Protein AF-A0A352Z0Q6-F1 (afdb_monomer_lite)

Radius of gyration: 34.5 Å; chains: 1; bounding box: 77×44×84 Å

Foldseek 3Di:
DFDKDKDWDFPVDWAADPVGDIDTWIFIFIAGPVRDRDQPQQLQKGFGGWTQNPPDDLPGWIWIWMAANVRDIDIDTHSDVVRNVVVRVVCSVDRGPVRVVVVVVVVVVVVVVVVVVVVVVVVVVVVVVVCPDPVNVVVVVVVVVVVVVVVVVVVVVVVVVVVVPD

pLDDT: mean 71.8, std 16.95, range [40.47, 96.19]

Sequence (166 aa):
MILYWIKQTDVSERNTTSYGNTYNIYQFEIFDVKKKNAAIVFNNWKIRRIYDPLGKNAFNPTKAEYVDPTGALRTIEVLNIEDALKTLDEISEYENWHYYDLKVLNDKLTKENERLNEDNEELRTKVEAFMNTRLYKRMSAKVENFNKSKLKTKETHKLTKVSLLI

Structure (mmCIF, N/CA/C/O backbone):
data_AF-A0A352Z0Q6-F1
#
_entry.id   AF-A0A352Z0Q6-F1
#
loop_
_atom_site.group_PDB
_atom_site.id
_atom_site.type_symbol
_atom_site.label_atom_id
_atom_site.label_alt_id
_atom_site.label_comp_id
_atom_site.label_asym_id
_atom_site.label_entity_id
_atom_site.label_seq_id
_atom_site.pdbx_PDB_ins_code
_atom_site.Cartn_x
_atom_site.Cartn_y
_atom_site.Cartn_z
_atom_site.occupancy
_atom_site.B_iso_or_equiv
_atom_site.auth_seq_id
_atom_site.auth_comp_id
_atom_site.auth_asym_id
_atom_site.auth_atom_id
_atom_site.pdbx_PDB_model_num
ATOM 1 N N . MET A 1 1 ? 16.025 -18.755 -5.748 1.00 40.47 1 MET A N 1
ATOM 2 C CA . MET A 1 1 ? 16.379 -17.404 -6.233 1.00 40.47 1 MET A CA 1
ATOM 3 C C . MET A 1 1 ? 16.208 -17.395 -7.743 1.00 40.47 1 MET A C 1
ATOM 5 O O . MET A 1 1 ? 16.872 -18.184 -8.404 1.00 40.47 1 MET A O 1
ATOM 9 N N . ILE A 1 2 ? 15.272 -16.611 -8.278 1.00 45.88 2 ILE A N 1
ATOM 10 C CA . ILE A 1 2 ? 15.061 -16.506 -9.730 1.00 45.88 2 ILE A CA 1
ATOM 11 C C . ILE A 1 2 ? 15.885 -15.312 -10.222 1.00 45.88 2 ILE A C 1
ATOM 13 O O . ILE A 1 2 ? 15.717 -14.211 -9.707 1.00 45.88 2 ILE A O 1
ATOM 17 N N . LEU A 1 3 ? 16.807 -15.539 -11.163 1.00 46.66 3 LEU A N 1
ATOM 18 C CA . LEU A 1 3 ? 17.569 -14.467 -11.809 1.00 46.66 3 LEU A CA 1
ATOM 19 C C . LEU A 1 3 ? 16.780 -13.907 -12.995 1.00 46.66 3 LEU A C 1
ATOM 21 O O . LEU A 1 3 ? 16.359 -14.664 -13.872 1.00 46.66 3 LEU A O 1
ATOM 25 N N . TYR A 1 4 ? 16.667 -12.584 -13.046 1.00 50.38 4 TYR A N 1
ATOM 26 C CA . TYR A 1 4 ? 16.111 -11.837 -14.169 1.00 50.38 4 TYR A CA 1
ATOM 27 C C . TYR A 1 4 ? 17.175 -10.912 -14.759 1.00 50.38 4 TYR A C 1
ATOM 29 O O . TYR A 1 4 ? 18.022 -10.389 -14.034 1.00 50.38 4 TYR A O 1
ATOM 37 N N . TRP A 1 5 ? 17.118 -10.694 -16.071 1.00 46.94 5 TRP A N 1
ATOM 38 C CA . TRP A 1 5 ? 17.933 -9.686 -16.746 1.00 46.94 5 TRP A CA 1
ATOM 39 C C . TRP A 1 5 ? 17.069 -8.467 -17.035 1.00 46.94 5 TRP A C 1
ATOM 41 O O . TRP A 1 5 ? 16.024 -8.600 -17.662 1.00 46.94 5 TRP A O 1
ATOM 51 N N . ILE A 1 6 ? 17.500 -7.286 -16.603 1.00 56.50 6 ILE A N 1
ATOM 52 C CA . ILE A 1 6 ? 16.797 -6.027 -16.866 1.00 56.50 6 ILE A CA 1
ATOM 53 C C . ILE A 1 6 ? 17.552 -5.291 -17.970 1.00 56.50 6 ILE A C 1
ATOM 55 O O . ILE A 1 6 ? 18.758 -5.072 -17.864 1.00 56.50 6 ILE A O 1
ATOM 59 N N . LYS A 1 7 ? 16.850 -4.904 -19.033 1.00 55.94 7 LYS A N 1
ATOM 60 C CA . LYS A 1 7 ? 17.374 -4.060 -20.104 1.00 55.94 7 LYS A CA 1
ATOM 61 C C . LYS A 1 7 ? 16.619 -2.742 -20.102 1.00 55.94 7 LYS A C 1
ATOM 63 O O . LYS A 1 7 ? 15.398 -2.722 -20.209 1.00 55.94 7 LYS A O 1
ATOM 68 N N . GLN A 1 8 ? 17.352 -1.643 -20.036 1.00 57.47 8 GLN A N 1
ATOM 69 C CA . GLN A 1 8 ? 16.804 -0.332 -20.344 1.00 57.47 8 GLN A CA 1
ATOM 70 C C . GLN A 1 8 ? 16.677 -0.201 -21.867 1.00 57.47 8 GLN A C 1
ATOM 72 O O . GLN A 1 8 ? 17.667 -0.304 -22.593 1.00 57.47 8 GLN A O 1
ATOM 77 N N . THR A 1 9 ? 15.458 0.002 -22.344 1.00 55.69 9 THR A N 1
ATOM 78 C CA . THR A 1 9 ? 15.120 0.200 -23.751 1.00 55.69 9 THR A CA 1
ATOM 79 C C . THR A 1 9 ? 14.572 1.617 -23.912 1.00 55.69 9 THR A C 1
ATOM 81 O O . THR A 1 9 ? 13.674 2.043 -23.186 1.00 55.69 9 THR A O 1
ATOM 84 N N . ASP A 1 10 ? 15.164 2.378 -24.830 1.00 56.44 10 ASP A N 1
ATOM 85 C CA . ASP A 1 10 ? 14.678 3.707 -25.205 1.00 56.44 10 ASP A CA 1
ATOM 86 C C . ASP A 1 10 ? 13.333 3.550 -25.923 1.00 56.44 10 ASP A C 1
ATOM 88 O O . ASP A 1 10 ? 13.233 2.792 -26.892 1.00 56.44 10 ASP A O 1
ATOM 92 N N . VAL A 1 11 ? 12.293 4.232 -25.439 1.00 60.25 11 VAL A N 1
ATOM 93 C CA . VAL A 1 11 ? 10.954 4.147 -26.046 1.00 60.25 11 VAL A CA 1
ATOM 94 C C . VAL A 1 11 ? 10.801 5.126 -27.215 1.00 60.25 11 VAL A C 1
ATOM 96 O O . VAL A 1 11 ? 9.734 5.209 -27.811 1.00 60.25 11 VAL A O 1
ATOM 99 N N . SER A 1 12 ? 11.856 5.878 -27.561 1.00 56.28 12 SER A N 1
ATOM 100 C CA . SER A 1 12 ? 11.836 6.963 -28.555 1.00 56.28 12 SER A CA 1
ATOM 101 C C . SER A 1 12 ? 10.803 8.059 -28.256 1.00 56.28 12 SER A C 1
ATOM 103 O O . SER A 1 12 ? 10.545 8.925 -29.091 1.00 56.28 12 SER A O 1
ATOM 105 N N . GLU A 1 13 ? 10.225 8.049 -27.055 1.00 53.31 13 GLU A N 1
ATOM 106 C CA . GLU A 1 13 ? 9.333 9.079 -26.551 1.00 53.31 13 GLU A CA 1
ATOM 107 C C . GLU A 1 13 ? 10.150 10.100 -25.766 1.00 53.31 13 GLU A C 1
ATOM 109 O O . GLU A 1 13 ? 11.055 9.760 -24.998 1.00 53.31 13 GLU A O 1
ATOM 114 N N . ARG A 1 14 ? 9.826 11.378 -25.961 1.00 55.91 14 ARG A N 1
ATOM 115 C CA . ARG A 1 14 ? 10.492 12.479 -25.277 1.00 55.91 14 ARG A CA 1
ATOM 116 C C . ARG A 1 14 ? 9.479 13.318 -24.525 1.00 55.91 14 ARG A C 1
ATOM 118 O O . ARG A 1 14 ? 8.448 13.681 -25.082 1.00 55.91 14 ARG A O 1
ATOM 125 N N . ASN A 1 15 ? 9.795 13.658 -23.281 1.00 48.25 15 ASN A N 1
ATOM 126 C CA . ASN A 1 15 ? 9.009 14.608 -22.507 1.00 48.25 15 ASN A CA 1
ATOM 127 C C . ASN A 1 15 ? 9.690 15.979 -22.523 1.00 48.25 15 ASN A C 1
ATOM 129 O O . ASN A 1 15 ? 10.825 16.099 -22.057 1.00 48.25 15 ASN A O 1
ATOM 133 N N . THR A 1 16 ? 9.006 17.009 -23.028 1.00 49.97 16 THR A N 1
ATOM 134 C CA . THR A 1 16 ? 9.494 18.394 -22.984 1.00 49.97 16 THR A CA 1
ATOM 135 C C . THR A 1 16 ? 8.747 19.175 -21.913 1.00 49.97 16 THR A C 1
ATOM 137 O O . THR A 1 16 ? 7.544 19.404 -21.997 1.00 49.97 16 THR A O 1
ATOM 140 N N . THR A 1 17 ? 9.478 19.598 -20.887 1.00 45.88 17 THR A N 1
ATOM 141 C CA . THR A 1 17 ? 8.936 20.420 -19.796 1.00 45.88 17 THR A CA 1
ATOM 142 C C . THR A 1 17 ? 8.507 21.806 -20.282 1.00 45.88 17 THR A C 1
ATOM 144 O O . THR A 1 17 ? 9.027 22.320 -21.271 1.00 45.88 17 THR A O 1
ATOM 147 N N . SER A 1 18 ? 7.642 22.475 -19.517 1.00 49.06 18 SER A N 1
ATOM 148 C CA . SER A 1 18 ? 7.252 23.881 -19.722 1.00 49.06 18 SER A CA 1
ATOM 149 C C . SER A 1 18 ? 8.433 24.867 -19.713 1.00 49.06 18 SER A C 1
ATOM 151 O O . SER A 1 18 ? 8.304 25.983 -20.204 1.00 49.06 18 SER A O 1
ATOM 153 N N . TYR A 1 19 ? 9.596 24.441 -19.211 1.00 54.69 19 TYR A N 1
ATOM 154 C CA . TYR A 1 19 ? 10.859 25.186 -19.227 1.00 54.69 19 TYR A CA 1
ATOM 155 C C . TYR A 1 19 ? 11.772 24.831 -20.419 1.00 54.69 19 TYR A C 1
ATOM 157 O O . TYR A 1 19 ? 12.956 25.158 -20.398 1.00 54.69 19 TYR A O 1
ATOM 165 N N . GLY A 1 20 ? 11.269 24.107 -21.427 1.00 49.16 20 GLY A N 1
ATOM 166 C CA . GLY A 1 20 ? 11.979 23.810 -22.680 1.00 49.16 20 GLY A CA 1
ATOM 167 C C . GLY A 1 20 ? 12.991 22.657 -22.630 1.00 49.16 20 GLY A C 1
ATOM 168 O O . GLY A 1 20 ? 13.618 22.350 -23.640 1.00 49.16 20 GLY A O 1
ATOM 169 N N . ASN A 1 21 ? 13.154 21.981 -21.489 1.00 42.81 21 ASN A N 1
ATOM 170 C CA . ASN A 1 21 ? 14.060 20.830 -21.385 1.00 42.81 21 ASN A CA 1
ATOM 171 C C . ASN A 1 21 ? 13.382 19.555 -21.879 1.00 42.81 21 ASN A C 1
ATOM 173 O O . ASN A 1 21 ? 12.252 19.293 -21.466 1.00 42.81 21 ASN A O 1
ATOM 177 N N . THR A 1 22 ? 14.090 18.767 -22.690 1.00 40.91 22 THR A N 1
ATOM 178 C CA . THR A 1 22 ? 13.595 17.529 -23.306 1.00 40.91 22 THR A CA 1
ATOM 179 C C . THR A 1 22 ? 14.325 16.314 -22.735 1.00 40.91 22 THR A C 1
ATOM 181 O O . THR A 1 22 ? 15.554 16.288 -22.737 1.00 40.91 22 THR A O 1
ATOM 184 N N . TYR A 1 23 ? 13.577 15.312 -22.272 1.00 45.09 23 TYR A N 1
ATOM 185 C CA . TYR A 1 23 ? 14.093 14.092 -21.643 1.00 45.09 23 TYR A CA 1
ATOM 186 C C . TYR A 1 23 ? 13.664 12.858 -22.421 1.00 45.09 23 TYR A C 1
ATOM 188 O O . TYR A 1 23 ? 12.521 12.796 -22.865 1.00 45.09 23 TYR A O 1
ATOM 196 N N . ASN A 1 24 ? 14.554 11.874 -22.549 1.00 46.53 24 ASN A N 1
ATOM 197 C CA . ASN A 1 24 ? 14.195 10.573 -23.107 1.00 46.53 24 ASN A CA 1
ATOM 198 C C . ASN A 1 24 ? 13.436 9.764 -22.055 1.00 46.53 24 ASN A C 1
ATOM 200 O O . ASN A 1 24 ? 13.871 9.662 -20.906 1.00 46.53 24 ASN A O 1
ATOM 204 N N . ILE A 1 25 ? 12.310 9.190 -22.461 1.00 50.28 25 ILE A N 1
ATOM 205 C CA . ILE A 1 25 ? 11.576 8.220 -21.660 1.00 50.28 25 ILE A CA 1
ATOM 206 C C . ILE A 1 25 ? 12.230 6.861 -21.894 1.00 50.28 25 ILE A C 1
ATOM 208 O O . ILE A 1 25 ? 12.492 6.469 -23.031 1.00 50.28 25 ILE A O 1
ATOM 212 N N . TYR A 1 26 ? 12.485 6.137 -20.811 1.00 49.41 26 TYR A N 1
ATOM 213 C CA . TYR A 1 26 ? 13.022 4.785 -20.863 1.00 49.41 26 TYR A CA 1
ATOM 214 C C . TYR A 1 26 ? 11.980 3.793 -20.361 1.00 49.41 26 TYR A C 1
ATOM 216 O O . TYR A 1 26 ? 11.205 4.086 -19.452 1.00 49.41 26 TYR A O 1
ATOM 224 N N . GLN A 1 27 ? 11.981 2.608 -20.956 1.00 55.81 27 GLN A N 1
ATOM 225 C CA . GLN A 1 27 ? 11.258 1.442 -20.481 1.00 55.81 27 GLN A CA 1
ATOM 226 C C . GLN A 1 27 ? 12.281 0.416 -20.006 1.00 55.81 27 GLN A C 1
ATOM 228 O O . GLN A 1 27 ? 13.324 0.237 -20.625 1.00 55.81 27 GLN A O 1
ATOM 233 N N . PHE A 1 28 ? 11.982 -0.289 -18.922 1.00 55.50 28 PHE A N 1
ATOM 234 C CA . PHE A 1 28 ? 12.787 -1.425 -18.496 1.00 55.50 28 PHE A CA 1
ATOM 235 C C . PHE A 1 28 ? 12.085 -2.703 -18.950 1.00 55.50 28 PHE A C 1
ATOM 237 O O . PHE A 1 28 ? 10.996 -3.025 -18.481 1.00 55.50 28 PHE A O 1
ATOM 244 N N . GLU A 1 29 ? 12.682 -3.394 -19.916 1.00 56.00 29 GLU A N 1
ATOM 245 C CA . GLU A 1 29 ? 12.262 -4.722 -20.350 1.00 56.00 29 GLU A CA 1
ATOM 246 C C . GLU A 1 29 ? 12.963 -5.761 -19.486 1.00 56.00 29 GLU A C 1
ATOM 248 O O . GLU A 1 29 ? 14.171 -5.673 -19.253 1.00 56.00 29 GLU A O 1
ATOM 253 N N . ILE A 1 30 ? 12.221 -6.758 -19.021 1.00 56.91 30 ILE A N 1
ATOM 254 C CA . ILE A 1 30 ? 12.794 -7.844 -18.238 1.00 56.91 30 ILE A CA 1
ATOM 255 C C . ILE A 1 30 ? 12.825 -9.112 -19.076 1.00 56.91 30 ILE A C 1
ATOM 257 O O . ILE A 1 30 ? 11.955 -9.370 -19.905 1.00 56.91 30 ILE A O 1
ATOM 261 N N . PHE A 1 31 ? 13.885 -9.888 -18.904 1.00 57.59 31 PHE A N 1
ATOM 262 C CA . PHE A 1 31 ? 14.097 -11.129 -19.616 1.00 57.59 31 PHE A CA 1
ATOM 263 C C . PHE A 1 31 ? 14.295 -12.264 -18.623 1.00 57.59 31 PHE A C 1
ATOM 265 O O . PHE A 1 31 ? 14.984 -12.119 -17.607 1.00 57.59 31 PHE A O 1
ATOM 272 N N . ASP A 1 32 ? 13.698 -13.410 -18.944 1.00 52.09 32 ASP A N 1
ATOM 273 C CA . ASP A 1 32 ? 13.964 -14.650 -18.228 1.00 52.09 32 ASP A CA 1
ATOM 274 C C . ASP A 1 32 ? 15.400 -15.147 -18.495 1.00 52.09 32 ASP A C 1
ATOM 276 O O . ASP A 1 32 ? 16.144 -14.619 -19.330 1.00 52.09 32 ASP A O 1
ATOM 280 N N . VAL A 1 33 ? 15.801 -16.223 -17.816 1.00 60.12 33 VAL A N 1
ATOM 281 C CA . VAL A 1 33 ? 17.105 -16.876 -18.037 1.00 60.12 33 VAL A CA 1
ATOM 282 C C . VAL A 1 33 ? 17.320 -17.360 -19.482 1.00 60.12 33 VAL A C 1
ATOM 284 O O . VAL A 1 33 ? 18.452 -17.645 -19.869 1.00 60.12 33 VAL A O 1
ATOM 287 N N . LYS A 1 34 ? 16.260 -17.436 -20.300 1.00 66.06 34 LYS A N 1
ATOM 288 C CA . LYS A 1 34 ? 16.291 -17.815 -21.721 1.00 66.06 34 LYS A CA 1
ATOM 289 C C . LYS A 1 34 ? 16.290 -16.600 -22.658 1.00 66.06 34 LYS A C 1
ATOM 291 O O . LYS A 1 34 ? 16.171 -16.785 -23.870 1.00 66.06 34 LYS A O 1
ATOM 296 N N . LYS A 1 35 ? 16.452 -15.380 -22.129 1.00 57.38 35 LYS A N 1
ATOM 297 C CA . LYS A 1 35 ? 16.443 -14.112 -22.878 1.00 57.38 35 LYS A CA 1
ATOM 298 C C . LYS A 1 35 ? 15.146 -13.868 -23.660 1.00 57.38 35 LYS A C 1
ATOM 300 O O . LYS A 1 35 ? 15.151 -13.131 -24.645 1.00 57.38 35 LYS A O 1
ATOM 305 N N . LYS A 1 36 ? 14.031 -14.476 -23.250 1.00 58.22 36 LYS A N 1
ATOM 306 C CA . LYS A 1 36 ? 12.708 -14.124 -23.774 1.00 58.22 36 LYS A CA 1
ATOM 307 C C . LYS A 1 36 ? 12.184 -12.938 -22.980 1.00 58.22 36 LYS A C 1
ATOM 309 O O . LYS A 1 36 ? 12.367 -12.916 -21.765 1.00 58.22 36 LYS A O 1
ATOM 314 N N . ASN A 1 37 ? 11.569 -11.967 -23.665 1.00 54.34 37 ASN A N 1
ATOM 315 C CA . ASN A 1 37 ? 10.899 -10.850 -22.998 1.00 54.34 37 ASN A CA 1
ATOM 316 C C . ASN A 1 37 ? 9.847 -11.453 -22.064 1.00 54.34 37 ASN A C 1
ATOM 318 O O . ASN A 1 37 ? 8.871 -12.067 -22.501 1.00 54.34 37 ASN A O 1
ATOM 322 N N . ALA A 1 38 ? 10.144 -11.369 -20.781 1.00 52.84 38 ALA A N 1
ATOM 323 C CA . ALA A 1 38 ? 9.300 -11.811 -19.710 1.00 52.84 38 ALA A CA 1
ATOM 324 C C . ALA A 1 38 ? 8.828 -10.522 -19.060 1.00 52.84 38 ALA A C 1
ATOM 326 O O . ALA A 1 38 ? 9.603 -9.832 -18.401 1.00 52.84 38 ALA A O 1
ATOM 327 N N . ALA A 1 39 ? 7.548 -10.188 -19.225 1.00 55.16 39 ALA A N 1
ATOM 328 C CA . ALA A 1 39 ? 6.935 -9.295 -18.254 1.00 55.16 39 ALA A CA 1
ATOM 329 C C . ALA A 1 39 ? 7.296 -9.860 -16.869 1.00 55.16 39 ALA A C 1
ATOM 331 O O . ALA A 1 39 ? 7.148 -11.071 -16.679 1.00 55.16 39 ALA A O 1
ATOM 332 N N . ILE A 1 40 ? 7.833 -9.056 -15.939 1.00 55.31 40 ILE A N 1
ATOM 333 C CA . ILE A 1 40 ? 7.953 -9.543 -14.558 1.00 55.31 40 ILE A CA 1
ATOM 334 C C . ILE A 1 40 ? 6.522 -9.778 -14.127 1.00 55.31 40 ILE A C 1
ATOM 336 O O . ILE A 1 40 ? 5.792 -8.822 -13.887 1.00 55.31 40 ILE A O 1
ATOM 340 N N . VAL A 1 41 ? 6.129 -11.045 -14.124 1.00 57.66 41 VAL A N 1
ATOM 341 C CA . VAL A 1 41 ? 4.828 -11.487 -13.673 1.00 57.66 41 VAL A CA 1
ATOM 342 C C . VAL A 1 41 ? 5.050 -12.1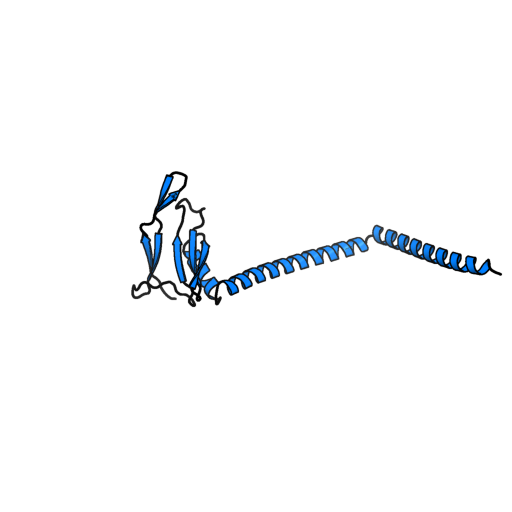66 -12.340 1.00 57.66 41 VAL A C 1
ATOM 344 O O . VAL A 1 41 ? 5.691 -13.215 -12.286 1.00 57.66 41 VAL A O 1
ATOM 347 N N . PHE A 1 42 ? 4.538 -11.568 -11.275 1.00 61.62 42 PHE A N 1
ATOM 348 C CA . PHE A 1 42 ? 4.589 -12.143 -9.940 1.00 61.62 42 PHE A CA 1
ATOM 349 C C . PHE A 1 42 ? 3.154 -12.239 -9.418 1.00 61.62 42 PHE A C 1
ATOM 351 O O . PHE A 1 42 ? 2.438 -11.245 -9.402 1.00 61.62 42 PHE A O 1
ATOM 358 N N . ASN A 1 43 ? 2.669 -13.457 -9.158 1.00 64.88 43 ASN A N 1
ATOM 359 C CA . ASN A 1 43 ? 1.248 -13.751 -8.894 1.00 64.88 43 ASN A CA 1
ATOM 360 C C . ASN A 1 43 ? 0.257 -13.058 -9.859 1.00 64.88 43 ASN A C 1
ATOM 362 O O . ASN A 1 43 ? -0.745 -12.494 -9.440 1.00 64.88 43 ASN A O 1
ATOM 366 N N . ASN A 1 44 ? 0.525 -13.097 -11.169 1.00 67.44 44 ASN A N 1
ATOM 367 C CA . ASN A 1 44 ? -0.259 -12.432 -12.230 1.00 67.44 44 ASN A CA 1
ATOM 368 C C . ASN A 1 44 ? -0.200 -10.891 -12.265 1.00 67.44 44 ASN A C 1
ATOM 370 O O . ASN A 1 44 ? -0.721 -10.302 -13.214 1.00 67.44 44 ASN A O 1
ATOM 374 N N . TRP A 1 45 ? 0.502 -10.244 -11.335 1.00 73.62 45 TRP A N 1
ATOM 375 C CA . TRP A 1 45 ? 0.810 -8.814 -11.383 1.00 73.62 45 TRP A CA 1
ATOM 376 C C . TRP A 1 45 ? 1.990 -8.530 -12.287 1.00 73.62 45 TRP A C 1
ATOM 378 O O . TRP A 1 45 ? 2.946 -9.300 -12.297 1.00 73.62 45 TRP A O 1
ATOM 388 N N . LYS A 1 46 ? 1.955 -7.418 -13.024 1.00 73.88 46 LYS A N 1
ATOM 389 C CA . LYS A 1 46 ? 2.992 -7.078 -14.005 1.00 73.88 46 LYS A CA 1
ATOM 390 C C . LYS A 1 46 ? 3.518 -5.671 -13.812 1.00 73.88 46 LYS A C 1
ATOM 392 O O . LYS A 1 46 ? 2.730 -4.733 -13.817 1.00 73.88 46 LYS A O 1
ATOM 397 N N . ILE A 1 47 ? 4.837 -5.498 -13.768 1.00 74.06 47 ILE A N 1
ATOM 398 C CA . ILE A 1 47 ? 5.430 -4.172 -13.998 1.00 74.06 47 ILE A CA 1
ATOM 399 C C . ILE A 1 47 ? 5.412 -3.911 -15.502 1.00 74.06 47 ILE A C 1
ATOM 401 O O . ILE A 1 47 ? 6.027 -4.644 -16.276 1.00 74.06 47 ILE A O 1
ATOM 405 N N . ARG A 1 48 ? 4.702 -2.862 -15.920 1.00 72.75 48 ARG A N 1
ATOM 406 C CA . ARG A 1 48 ? 4.617 -2.430 -17.318 1.00 72.75 48 ARG A CA 1
ATOM 407 C C . ARG A 1 48 ? 5.787 -1.534 -17.705 1.00 72.75 48 ARG A C 1
ATOM 409 O O . ARG A 1 48 ? 6.404 -1.750 -18.744 1.00 72.75 48 ARG A O 1
ATOM 416 N N . ARG A 1 49 ? 6.060 -0.501 -16.908 1.00 70.81 49 ARG A N 1
ATOM 417 C CA . ARG A 1 49 ? 7.184 0.418 -17.123 1.00 70.81 49 ARG A CA 1
ATOM 418 C C . ARG A 1 49 ? 7.591 1.094 -15.827 1.00 70.81 49 ARG A C 1
ATOM 420 O O . ARG A 1 49 ? 6.754 1.334 -14.966 1.00 70.81 49 ARG A O 1
ATOM 427 N N . ILE A 1 50 ? 8.864 1.444 -15.736 1.00 72.81 50 ILE A N 1
ATOM 428 C CA . ILE A 1 50 ? 9.400 2.330 -14.707 1.00 72.81 50 ILE A CA 1
ATOM 429 C C . ILE A 1 50 ? 10.000 3.509 -15.464 1.00 72.81 50 ILE A C 1
ATOM 431 O O . ILE A 1 50 ? 10.807 3.294 -16.365 1.00 72.81 50 ILE A O 1
ATOM 435 N N . TYR A 1 51 ? 9.575 4.729 -15.160 1.00 68.44 51 TYR A N 1
ATOM 436 C CA . TYR A 1 51 ? 10.022 5.923 -15.866 1.00 68.44 51 TYR A CA 1
ATOM 437 C C . TYR A 1 51 ? 10.205 7.092 -14.900 1.00 68.44 51 TYR A C 1
ATOM 439 O O . TYR A 1 51 ? 9.400 7.304 -13.997 1.00 68.44 51 TYR A O 1
ATOM 447 N N . ASP A 1 52 ? 11.262 7.872 -15.112 1.00 65.31 52 ASP A N 1
ATOM 448 C CA . ASP A 1 52 ? 11.457 9.166 -14.461 1.00 65.31 52 ASP A CA 1
ATOM 449 C C . ASP A 1 52 ? 10.946 10.256 -15.420 1.00 65.31 52 ASP A C 1
ATOM 451 O O . ASP A 1 52 ? 11.570 10.503 -16.456 1.00 65.31 52 ASP A O 1
ATOM 455 N N . PRO A 1 53 ? 9.798 10.895 -15.136 1.00 56.50 53 PRO A N 1
ATOM 456 C CA . PRO A 1 53 ? 9.215 11.881 -16.040 1.00 56.50 53 PRO A CA 1
ATOM 457 C C . PRO A 1 53 ? 10.032 13.176 -16.171 1.00 56.50 53 PRO A C 1
ATOM 459 O O . PRO A 1 53 ? 9.749 13.952 -17.086 1.00 56.50 53 PRO A O 1
ATOM 462 N N . LEU A 1 54 ? 10.997 13.448 -15.284 1.00 55.00 54 LEU A N 1
ATOM 463 C CA . LEU A 1 54 ? 11.708 14.731 -15.227 1.00 55.00 54 LEU A CA 1
ATOM 464 C C . LEU A 1 54 ? 13.231 14.613 -15.337 1.00 55.00 54 LEU A C 1
ATOM 466 O O . LEU A 1 54 ? 13.874 15.636 -15.582 1.00 55.00 54 LEU A O 1
ATOM 470 N N . GLY A 1 55 ? 13.808 13.419 -15.164 1.00 50.34 55 GLY A N 1
ATOM 471 C CA . GLY A 1 55 ? 15.236 13.133 -15.372 1.00 50.34 55 GLY A CA 1
ATOM 472 C C . GLY A 1 55 ? 16.178 14.034 -14.566 1.00 50.34 55 GLY A C 1
ATOM 473 O O . GLY A 1 55 ? 17.339 14.222 -14.932 1.00 50.34 55 GLY A O 1
ATOM 474 N N . LYS A 1 56 ? 15.656 14.682 -13.521 1.00 47.78 56 LYS A N 1
ATOM 475 C CA . LYS A 1 56 ? 16.287 15.788 -12.801 1.00 47.78 56 LYS A CA 1
ATOM 476 C C . LYS A 1 56 ? 16.370 15.409 -11.333 1.00 47.78 56 LYS A C 1
ATOM 478 O O . LYS A 1 56 ? 15.444 15.681 -10.577 1.00 47.78 56 LYS A O 1
ATOM 483 N N . ASN A 1 57 ? 17.525 14.876 -10.952 1.00 44.72 57 ASN A N 1
ATOM 484 C CA . ASN A 1 57 ? 17.980 14.647 -9.580 1.00 44.72 57 ASN A CA 1
ATOM 485 C C . ASN A 1 57 ? 17.294 13.518 -8.802 1.00 44.72 57 ASN A C 1
ATOM 487 O O . ASN A 1 57 ? 16.116 13.228 -8.972 1.00 44.72 57 ASN A O 1
ATOM 491 N N . ALA A 1 58 ? 18.048 12.991 -7.832 1.00 50.25 58 ALA A N 1
ATOM 492 C CA . ALA A 1 58 ? 17.659 12.017 -6.806 1.00 50.25 58 ALA A CA 1
ATOM 493 C C . ALA A 1 58 ? 16.469 12.431 -5.901 1.00 50.25 58 ALA A C 1
ATOM 495 O O . ALA A 1 58 ? 16.227 11.799 -4.879 1.00 50.25 58 ALA A O 1
ATOM 496 N N . PHE A 1 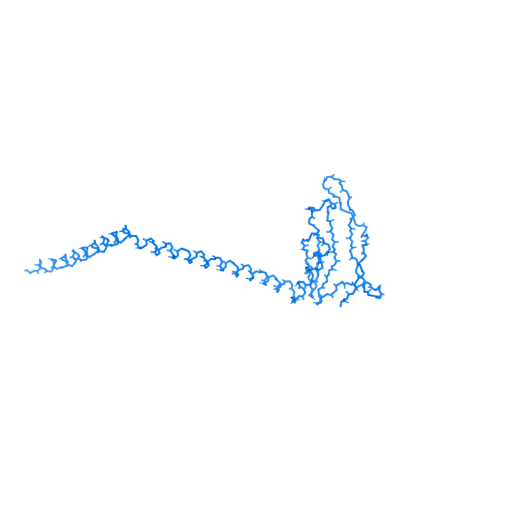59 ? 15.753 13.506 -6.246 1.00 50.56 59 PHE A N 1
ATOM 497 C CA . PHE A 1 59 ? 14.646 14.087 -5.485 1.00 50.56 59 PHE A CA 1
ATOM 498 C C . PHE A 1 59 ? 13.307 14.071 -6.235 1.00 50.56 59 PHE A C 1
ATOM 500 O O . PHE A 1 59 ? 12.295 14.429 -5.638 1.00 50.56 59 PHE A O 1
ATOM 507 N N . ASN A 1 60 ? 13.271 13.679 -7.515 1.00 59.12 60 ASN A N 1
ATOM 508 C CA . ASN A 1 60 ? 12.010 13.487 -8.231 1.00 59.12 60 ASN A CA 1
ATOM 509 C C . ASN A 1 60 ? 11.572 12.016 -8.152 1.00 59.12 60 ASN A C 1
ATOM 511 O O . ASN A 1 60 ? 12.407 11.132 -8.348 1.00 59.12 60 ASN A O 1
ATOM 515 N N . PRO A 1 61 ? 10.286 11.735 -7.869 1.00 64.50 61 PRO A N 1
ATOM 516 C CA . PRO A 1 61 ? 9.814 10.366 -7.752 1.00 64.50 61 PRO A CA 1
ATOM 517 C C . PRO A 1 61 ? 9.839 9.682 -9.120 1.00 64.50 61 PRO A C 1
ATOM 519 O O . PRO A 1 61 ? 9.208 10.131 -10.083 1.00 64.50 61 PRO A O 1
ATOM 522 N N . THR A 1 62 ? 10.552 8.561 -9.182 1.00 72.06 62 THR A N 1
ATOM 523 C CA . THR A 1 62 ? 10.427 7.603 -10.276 1.00 72.06 62 THR A CA 1
ATOM 524 C C . THR A 1 62 ? 8.999 7.055 -10.251 1.00 72.06 62 THR A C 1
ATOM 526 O O . THR A 1 62 ? 8.420 6.827 -9.191 1.00 72.06 62 THR A O 1
ATOM 529 N N . LYS A 1 63 ? 8.380 6.856 -11.411 1.00 79.69 63 LYS A N 1
ATOM 530 C CA . LYS A 1 63 ? 7.025 6.306 -11.510 1.00 79.69 63 LYS A CA 1
ATOM 531 C C . LYS A 1 63 ? 7.087 4.886 -12.028 1.00 79.69 63 LYS A C 1
ATOM 533 O O . LYS A 1 63 ? 7.676 4.634 -13.075 1.00 79.69 63 LYS A O 1
ATOM 538 N N . ALA A 1 64 ? 6.456 3.969 -11.312 1.00 81.62 64 ALA A N 1
ATOM 539 C CA . ALA A 1 64 ? 6.303 2.587 -11.722 1.00 81.62 64 ALA A CA 1
ATOM 540 C C . ALA A 1 64 ? 4.835 2.309 -12.057 1.00 81.62 64 ALA A C 1
ATOM 542 O O . ALA A 1 64 ? 3.924 2.610 -11.288 1.00 81.62 64 ALA A O 1
ATOM 543 N N . GLU A 1 65 ? 4.606 1.769 -13.246 1.00 83.81 65 GLU A N 1
ATOM 544 C CA . GLU A 1 65 ? 3.303 1.324 -13.713 1.00 83.81 65 GLU A CA 1
ATOM 545 C C . GLU A 1 65 ? 3.155 -0.175 -13.526 1.00 83.81 65 GLU A C 1
ATOM 547 O O . GLU A 1 65 ? 3.954 -0.959 -14.041 1.00 83.81 65 GLU A O 1
ATOM 552 N N . TYR A 1 66 ? 2.079 -0.551 -12.853 1.00 84.38 66 TYR A N 1
ATOM 553 C CA . TYR A 1 66 ? 1.732 -1.918 -12.519 1.00 84.38 66 TYR A CA 1
ATOM 554 C C . TYR A 1 66 ? 0.385 -2.271 -13.129 1.00 84.38 66 TYR A C 1
ATOM 556 O O . TYR A 1 66 ? -0.528 -1.446 -13.168 1.00 84.38 66 TYR A O 1
ATOM 564 N N . VAL A 1 67 ? 0.256 -3.508 -13.579 1.00 81.50 67 VAL A N 1
ATOM 565 C CA . VAL A 1 67 ? -0.984 -4.089 -14.079 1.00 81.50 67 VAL A CA 1
ATOM 566 C C . VAL A 1 67 ? -1.360 -5.220 -13.140 1.00 81.50 67 VAL A C 1
ATOM 568 O O . VAL A 1 67 ? -0.547 -6.117 -12.917 1.00 81.50 67 VAL A O 1
ATOM 571 N N . ASP A 1 68 ? -2.561 -5.165 -12.580 1.00 84.19 68 ASP A N 1
ATOM 572 C CA . ASP A 1 68 ? -3.060 -6.226 -11.708 1.00 84.19 68 ASP A CA 1
ATOM 573 C C . ASP A 1 68 ? -3.514 -7.467 -12.508 1.00 84.19 68 ASP A C 1
ATOM 575 O O . ASP A 1 68 ? -3.582 -7.423 -13.744 1.00 84.19 68 ASP A O 1
ATOM 579 N N . PRO A 1 69 ? -3.844 -8.587 -11.840 1.00 81.75 69 PRO A N 1
ATOM 580 C CA . PRO A 1 69 ? -4.296 -9.812 -12.498 1.00 81.75 69 PRO A CA 1
ATOM 581 C C . PRO A 1 69 ? -5.556 -9.647 -13.360 1.00 81.75 69 PRO A C 1
ATOM 583 O O . PRO A 1 69 ? -5.785 -10.450 -14.264 1.00 81.75 69 PRO A O 1
ATOM 586 N N . THR A 1 70 ? -6.362 -8.610 -13.112 1.00 86.44 70 THR A N 1
ATOM 587 C CA . THR A 1 70 ? -7.578 -8.293 -13.881 1.00 86.44 70 THR A CA 1
ATOM 588 C C . THR A 1 70 ? -7.303 -7.396 -15.090 1.00 86.44 70 THR A C 1
ATOM 590 O O . THR A 1 70 ? -8.181 -7.196 -15.929 1.00 86.44 70 THR A O 1
ATOM 593 N N . GLY A 1 71 ? -6.073 -6.890 -15.220 1.00 78.25 71 GLY A N 1
ATOM 594 C CA . GLY A 1 71 ? -5.647 -6.005 -16.299 1.00 78.25 71 GLY A CA 1
ATOM 595 C C . GLY A 1 71 ? -5.748 -4.516 -15.967 1.00 78.25 71 GLY A C 1
ATOM 596 O O . GLY A 1 71 ? -5.506 -3.688 -16.847 1.00 78.25 71 GLY A O 1
ATOM 597 N N . ALA A 1 72 ? -6.078 -4.147 -14.728 1.00 84.50 72 ALA A N 1
ATOM 598 C CA . ALA A 1 72 ? -6.184 -2.751 -14.330 1.00 84.50 72 ALA A CA 1
ATOM 599 C C . ALA A 1 72 ? -4.797 -2.137 -14.085 1.00 84.50 72 ALA A C 1
ATOM 601 O O . ALA A 1 72 ? -3.962 -2.686 -13.363 1.00 84.50 72 ALA A O 1
ATOM 602 N N . LEU A 1 73 ? -4.561 -0.970 -14.687 1.00 85.50 73 LEU A N 1
ATOM 603 C CA . LEU A 1 73 ? -3.304 -0.230 -14.596 1.00 85.50 73 LEU A CA 1
ATOM 604 C C . LEU A 1 73 ? -3.324 0.743 -13.414 1.00 85.50 73 LEU A C 1
ATOM 606 O O . LEU A 1 73 ? -4.282 1.497 -13.241 1.00 85.50 73 LEU A O 1
ATOM 610 N N . ARG A 1 74 ? -2.217 0.813 -12.677 1.00 87.69 74 ARG A N 1
ATOM 611 C CA . ARG A 1 74 ? -1.961 1.868 -11.693 1.00 87.69 74 ARG A CA 1
ATOM 612 C C . ARG A 1 74 ? -0.526 2.357 -11.784 1.00 87.69 74 ARG A C 1
ATOM 614 O O . ARG A 1 74 ? 0.380 1.594 -12.103 1.00 87.69 74 ARG A O 1
ATOM 621 N N . THR A 1 75 ? -0.331 3.624 -11.447 1.00 87.38 75 THR A N 1
ATOM 622 C CA . THR A 1 75 ? 0.989 4.239 -11.308 1.00 87.38 75 THR A CA 1
ATOM 623 C C . THR A 1 75 ? 1.272 4.500 -9.834 1.00 87.38 75 THR A C 1
ATOM 625 O O . THR A 1 75 ? 0.447 5.108 -9.153 1.00 87.38 75 THR A O 1
ATOM 628 N N . ILE A 1 76 ? 2.426 4.048 -9.352 1.00 86.31 76 ILE A N 1
ATOM 629 C CA . ILE A 1 76 ? 2.913 4.263 -7.986 1.00 86.31 76 ILE A CA 1
ATOM 630 C C . ILE A 1 76 ? 4.241 5.020 -8.066 1.00 86.31 76 ILE A C 1
ATOM 632 O O . ILE A 1 76 ? 5.056 4.781 -8.959 1.00 86.31 76 ILE A O 1
ATOM 636 N N . GLU A 1 77 ? 4.435 5.963 -7.151 1.00 85.88 77 GLU A N 1
ATOM 637 C CA . GLU A 1 77 ? 5.692 6.693 -6.999 1.00 85.88 77 GLU A CA 1
ATOM 638 C C . GLU A 1 77 ? 6.678 5.873 -6.163 1.00 85.88 77 GLU A C 1
ATOM 640 O O . GLU A 1 77 ? 6.345 5.390 -5.084 1.00 85.88 77 GLU A O 1
ATOM 645 N N . VAL A 1 78 ? 7.891 5.712 -6.682 1.00 80.62 78 VAL A N 1
ATOM 646 C CA . VAL A 1 78 ? 8.993 4.934 -6.108 1.00 80.62 78 VAL A CA 1
ATOM 647 C C . VAL A 1 78 ? 10.284 5.744 -6.231 1.00 80.62 78 VAL A C 1
ATOM 649 O O . VAL A 1 78 ? 10.390 6.625 -7.085 1.00 80.62 78 VAL A O 1
ATOM 652 N N . LEU A 1 79 ? 11.287 5.498 -5.388 1.00 74.69 79 LEU A N 1
ATOM 653 C CA . LEU A 1 79 ? 12.534 6.271 -5.473 1.00 74.69 79 LEU A CA 1
ATOM 654 C C . LEU A 1 79 ? 13.452 5.722 -6.565 1.00 74.69 79 LEU A C 1
ATOM 656 O O . LEU A 1 79 ? 14.132 6.484 -7.250 1.00 74.69 79 LEU A O 1
ATOM 660 N N . ASN A 1 80 ? 13.461 4.402 -6.747 1.00 71.06 80 ASN A N 1
ATOM 661 C CA . ASN A 1 80 ? 14.331 3.710 -7.688 1.00 71.06 80 ASN A CA 1
ATOM 662 C C . ASN A 1 80 ? 13.697 2.390 -8.182 1.00 71.06 80 ASN A C 1
ATOM 664 O O . ASN A 1 80 ? 12.558 2.054 -7.858 1.00 71.06 80 ASN A O 1
ATOM 668 N N . ILE A 1 81 ? 14.442 1.644 -9.002 1.00 69.56 81 ILE A N 1
ATOM 669 C CA . ILE A 1 81 ? 13.997 0.365 -9.577 1.00 69.56 81 ILE A CA 1
ATOM 670 C C . ILE A 1 81 ? 13.886 -0.736 -8.511 1.00 69.56 81 ILE A C 1
ATOM 672 O O . ILE A 1 81 ? 12.979 -1.559 -8.597 1.00 69.56 81 ILE A O 1
ATOM 676 N N . GLU A 1 82 ? 14.770 -0.766 -7.512 1.00 72.94 82 GLU A N 1
ATOM 677 C CA . GLU A 1 82 ? 14.723 -1.770 -6.437 1.00 72.94 82 GLU A CA 1
ATOM 678 C C . GLU A 1 82 ? 13.436 -1.628 -5.615 1.00 72.94 82 GLU A C 1
ATOM 680 O O . GLU A 1 82 ? 12.747 -2.619 -5.371 1.00 72.94 82 GLU A O 1
ATOM 685 N N . ASP A 1 83 ? 13.043 -0.392 -5.301 1.00 77.00 83 ASP A N 1
ATOM 686 C CA . ASP A 1 83 ? 11.767 -0.086 -4.651 1.00 77.00 83 ASP A CA 1
ATOM 687 C C . ASP A 1 83 ? 10.575 -0.497 -5.521 1.00 77.00 83 ASP A C 1
ATOM 689 O O . ASP A 1 83 ? 9.566 -0.982 -5.006 1.00 77.00 83 ASP A O 1
ATOM 693 N N . ALA A 1 84 ? 10.686 -0.353 -6.845 1.00 77.50 84 ALA A N 1
ATOM 694 C CA . ALA A 1 84 ? 9.638 -0.782 -7.764 1.00 77.50 84 ALA A CA 1
ATOM 695 C C . ALA A 1 84 ? 9.434 -2.305 -7.740 1.00 7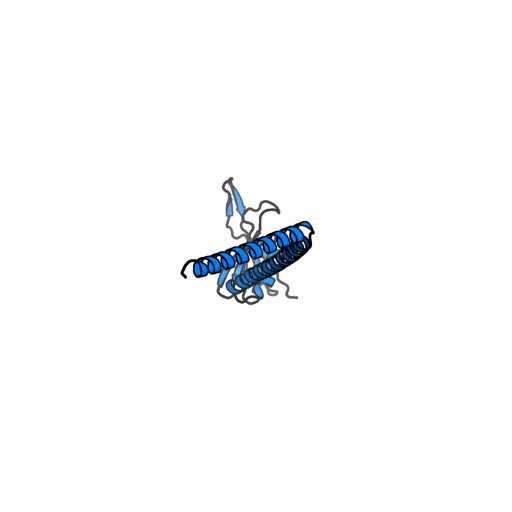7.50 84 ALA A C 1
ATOM 697 O O . ALA A 1 84 ? 8.297 -2.782 -7.781 1.00 77.50 84 ALA A O 1
ATOM 698 N N . LEU A 1 85 ? 10.528 -3.067 -7.662 1.00 76.00 85 LEU A N 1
ATOM 699 C CA . LEU A 1 85 ? 10.492 -4.525 -7.554 1.00 76.00 85 LEU A CA 1
ATOM 700 C C . LEU A 1 85 ? 9.956 -4.972 -6.195 1.00 76.00 85 LEU A C 1
ATOM 702 O O . LEU A 1 85 ? 9.115 -5.865 -6.145 1.00 76.00 85 LEU A O 1
ATOM 706 N N . LYS A 1 86 ? 10.386 -4.322 -5.110 1.00 81.12 86 LYS A N 1
ATOM 707 C CA . LYS A 1 86 ? 9.868 -4.589 -3.765 1.00 81.12 86 LYS A CA 1
ATOM 708 C C . LYS A 1 86 ? 8.368 -4.306 -3.674 1.00 81.12 86 LYS A C 1
ATOM 710 O O . LYS A 1 86 ? 7.619 -5.133 -3.173 1.00 81.12 86 LYS A O 1
ATOM 715 N N . THR A 1 87 ? 7.923 -3.184 -4.238 1.00 84.50 87 THR A N 1
ATOM 716 C CA . THR A 1 87 ? 6.495 -2.849 -4.318 1.00 84.50 87 THR A CA 1
ATOM 717 C C . THR A 1 87 ? 5.726 -3.916 -5.095 1.00 84.50 87 THR A C 1
ATOM 719 O O . THR A 1 87 ? 4.625 -4.264 -4.688 1.00 84.50 87 THR A O 1
ATOM 722 N N . LEU A 1 88 ? 6.284 -4.464 -6.187 1.00 80.56 88 LEU A N 1
ATOM 723 C CA . LEU A 1 88 ? 5.632 -5.561 -6.912 1.00 80.56 88 LEU A CA 1
ATOM 724 C C . LEU A 1 88 ? 5.451 -6.796 -6.028 1.00 80.56 88 LEU A C 1
ATOM 726 O O . LEU A 1 88 ? 4.382 -7.391 -6.053 1.00 80.56 88 LEU A O 1
ATOM 730 N N . ASP A 1 89 ? 6.493 -7.183 -5.296 1.00 80.38 89 ASP A N 1
ATOM 731 C CA . ASP A 1 89 ? 6.466 -8.334 -4.391 1.00 80.38 89 ASP A CA 1
ATOM 732 C C . ASP A 1 89 ? 5.359 -8.160 -3.341 1.00 80.38 89 ASP A C 1
ATOM 734 O O . ASP A 1 89 ? 4.479 -9.009 -3.223 1.00 80.38 89 ASP A O 1
ATOM 738 N N . GLU A 1 90 ? 5.302 -6.989 -2.701 1.00 83.75 90 GLU A N 1
ATOM 739 C CA . GLU A 1 90 ? 4.285 -6.647 -1.700 1.00 83.75 90 GLU A CA 1
ATOM 740 C C . GLU A 1 90 ? 2.856 -6.659 -2.270 1.00 83.75 90 GLU A C 1
ATOM 742 O O . GLU A 1 90 ? 1.962 -7.276 -1.694 1.00 83.75 90 GLU A O 1
ATOM 747 N N . ILE A 1 91 ? 2.606 -6.003 -3.412 1.00 85.12 91 ILE A N 1
ATOM 748 C CA . ILE A 1 91 ? 1.248 -5.946 -3.988 1.00 85.12 91 ILE A CA 1
ATOM 749 C C . ILE A 1 91 ? 0.806 -7.286 -4.589 1.00 85.12 91 ILE A C 1
ATOM 751 O O . ILE A 1 91 ? -0.388 -7.516 -4.773 1.00 85.12 91 ILE A O 1
ATOM 755 N N . SER A 1 92 ? 1.749 -8.176 -4.897 1.00 80.88 92 SER A N 1
ATOM 756 C CA . SER A 1 92 ? 1.445 -9.469 -5.507 1.00 80.88 92 SER A CA 1
ATOM 757 C C . SER A 1 92 ? 0.749 -10.454 -4.571 1.00 80.88 92 SER A C 1
ATOM 759 O O . SER A 1 92 ? 0.205 -11.460 -5.028 1.00 80.88 92 SER A O 1
ATOM 761 N N . GLU A 1 93 ? 0.773 -10.191 -3.265 1.00 84.94 93 GLU A N 1
ATOM 762 C CA . GLU A 1 93 ? 0.049 -10.979 -2.268 1.00 84.94 93 GLU A CA 1
ATOM 763 C C . GLU A 1 93 ? -1.473 -10.781 -2.375 1.00 84.94 93 GLU A C 1
ATOM 765 O O . GLU A 1 93 ? -2.245 -11.550 -1.802 1.00 84.94 93 GLU A O 1
ATOM 770 N N . TYR A 1 94 ? -1.915 -9.768 -3.125 1.00 85.88 94 TYR A N 1
ATOM 771 C CA . TYR A 1 94 ? -3.316 -9.395 -3.278 1.00 85.88 94 TYR A CA 1
ATOM 772 C C . TYR A 1 94 ? -3.867 -9.833 -4.634 1.00 85.88 94 TYR A C 1
ATOM 774 O O . TYR A 1 94 ? -3.157 -9.898 -5.631 1.00 85.88 94 TYR A O 1
ATOM 782 N N . GLU A 1 95 ? -5.169 -10.099 -4.706 1.00 83.06 95 GLU A N 1
ATOM 783 C CA . GLU A 1 95 ? -5.795 -10.554 -5.956 1.00 83.06 95 GLU A CA 1
ATOM 784 C C . GLU A 1 95 ? -5.963 -9.430 -6.993 1.00 83.06 95 GLU A C 1
ATOM 786 O O . GLU A 1 95 ? -5.966 -9.691 -8.194 1.00 83.06 95 GLU A O 1
ATOM 791 N N . ASN A 1 96 ? -6.147 -8.186 -6.540 1.00 86.31 96 ASN A N 1
ATOM 792 C CA . ASN A 1 96 ? -6.319 -6.996 -7.377 1.00 86.31 96 ASN A CA 1
ATOM 793 C C . ASN A 1 96 ? -6.110 -5.709 -6.558 1.00 86.31 96 ASN A C 1
ATOM 795 O O . ASN A 1 96 ? -5.922 -5.748 -5.336 1.00 86.31 96 ASN A O 1
ATOM 799 N N . TRP A 1 97 ? -6.202 -4.553 -7.223 1.00 88.31 97 TRP A N 1
ATOM 800 C CA . TRP A 1 97 ? -6.049 -3.253 -6.563 1.00 88.31 97 TRP A CA 1
ATOM 801 C C . TRP A 1 97 ? -7.067 -2.978 -5.456 1.00 88.31 97 TRP A C 1
ATOM 803 O O . TRP A 1 97 ? -6.719 -2.329 -4.474 1.00 88.31 97 TRP A O 1
ATOM 813 N N . HIS A 1 98 ? -8.305 -3.458 -5.588 1.00 86.56 98 HIS A N 1
ATOM 814 C CA . HIS A 1 98 ? -9.343 -3.219 -4.587 1.00 86.56 98 HIS A CA 1
ATOM 815 C C . HIS A 1 98 ? -9.014 -3.906 -3.262 1.00 86.56 98 HIS A C 1
ATOM 817 O O . HIS A 1 98 ? -9.157 -3.289 -2.209 1.00 86.56 98 HIS A O 1
ATOM 823 N N . TYR A 1 99 ? -8.530 -5.149 -3.300 1.00 87.25 99 TYR A N 1
ATOM 824 C CA . TYR A 1 99 ? -8.100 -5.849 -2.088 1.00 87.25 99 TYR A CA 1
ATOM 825 C C . TYR A 1 99 ? -6.892 -5.179 -1.435 1.00 87.25 99 TYR A C 1
ATOM 827 O O . TYR A 1 99 ? -6.888 -4.995 -0.217 1.00 87.25 99 TYR A O 1
ATOM 835 N N . TYR A 1 100 ? -5.911 -4.761 -2.238 1.00 89.19 100 TYR A N 1
ATOM 836 C CA . TYR A 1 100 ? -4.767 -3.999 -1.743 1.00 89.19 100 TYR A CA 1
ATOM 837 C C . TYR A 1 100 ? -5.206 -2.691 -1.059 1.00 89.19 100 TYR A C 1
ATOM 839 O O . TYR A 1 100 ? -4.822 -2.422 0.079 1.00 89.19 100 TYR A O 1
ATOM 847 N N . ASP A 1 101 ? -6.083 -1.910 -1.697 1.00 89.06 101 ASP A N 1
ATOM 848 C CA . ASP A 1 101 ? -6.576 -0.642 -1.145 1.00 89.06 101 ASP A CA 1
ATOM 849 C C . ASP A 1 101 ? -7.365 -0.834 0.150 1.00 89.06 101 ASP A C 1
ATOM 851 O O . ASP A 1 101 ? -7.187 -0.074 1.105 1.00 89.06 101 ASP A O 1
ATOM 85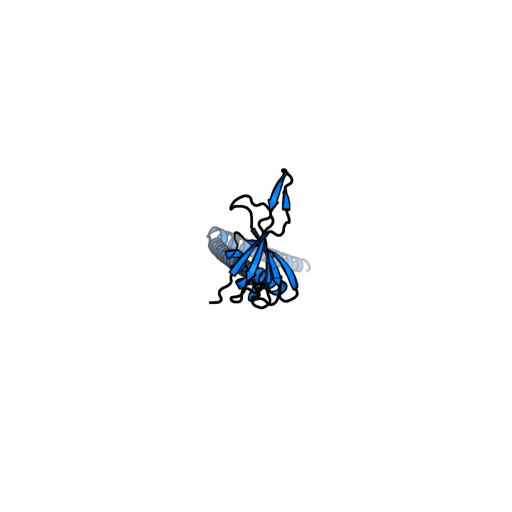5 N N . LEU A 1 102 ? -8.218 -1.861 0.200 1.00 90.81 102 LEU A N 1
ATOM 856 C CA . LEU A 1 102 ? -8.970 -2.209 1.403 1.00 90.81 102 LEU A CA 1
ATOM 857 C C . LEU A 1 102 ? -8.034 -2.572 2.553 1.00 90.81 102 LEU A C 1
ATOM 859 O O . LEU A 1 102 ? -8.264 -2.137 3.681 1.00 90.81 102 LEU A O 1
ATOM 863 N N . LYS A 1 103 ? -6.960 -3.317 2.278 1.00 91.88 103 LYS A N 1
ATOM 864 C CA . LYS A 1 103 ? -5.963 -3.666 3.289 1.00 91.88 103 LYS A CA 1
ATOM 865 C C . LYS A 1 103 ? -5.221 -2.431 3.800 1.00 91.88 103 LYS A C 1
ATOM 867 O O . LYS A 1 103 ? -5.164 -2.228 5.011 1.00 91.88 103 LYS A O 1
ATOM 872 N N . VAL A 1 104 ? -4.738 -1.568 2.903 1.00 89.12 104 VAL A N 1
ATOM 873 C CA . VAL A 1 104 ? -4.070 -0.306 3.271 1.00 89.12 104 VAL A CA 1
ATOM 874 C C . VAL A 1 104 ? -4.991 0.591 4.100 1.00 89.12 104 VAL A C 1
ATOM 876 O O . VAL A 1 104 ? -4.554 1.198 5.080 1.00 89.12 104 VAL A O 1
ATOM 879 N N . LEU A 1 105 ? -6.268 0.690 3.724 1.00 93.50 105 LEU A N 1
ATOM 880 C CA . LEU A 1 105 ? -7.255 1.466 4.468 1.00 93.50 105 LEU A CA 1
ATOM 881 C C . LEU A 1 105 ? -7.503 0.870 5.856 1.00 93.50 105 LEU A C 1
ATOM 883 O O . LEU A 1 105 ? -7.517 1.605 6.841 1.00 93.50 105 LEU A O 1
ATOM 887 N N . ASN A 1 106 ? -7.660 -0.449 5.938 1.00 94.12 106 ASN A N 1
ATOM 888 C CA . ASN A 1 106 ? -7.861 -1.143 7.200 1.00 94.12 106 ASN A CA 1
ATOM 889 C C . ASN A 1 106 ? -6.674 -0.935 8.149 1.00 94.12 106 ASN A C 1
ATOM 891 O O . ASN A 1 106 ? -6.878 -0.568 9.299 1.00 94.12 106 ASN A O 1
ATOM 895 N N . ASP A 1 107 ? -5.441 -1.064 7.660 1.00 93.44 107 ASP A N 1
ATOM 896 C CA . ASP A 1 107 ? -4.243 -0.876 8.482 1.00 93.44 107 ASP A CA 1
ATOM 897 C C . ASP A 1 107 ? -4.108 0.573 8.992 1.00 93.44 107 ASP A C 1
ATOM 899 O O . ASP A 1 107 ? -3.657 0.799 10.117 1.00 93.44 107 ASP A O 1
ATOM 903 N N . LYS A 1 108 ? -4.539 1.572 8.203 1.00 94.12 108 LYS A N 1
ATOM 904 C CA . LYS A 1 108 ? -4.626 2.972 8.660 1.00 94.12 108 LYS A CA 1
ATOM 905 C C . LYS A 1 108 ? -5.660 3.138 9.772 1.00 94.12 108 LYS A C 1
ATOM 907 O O . LYS A 1 108 ? -5.347 3.743 10.794 1.00 94.12 108 LYS A O 1
ATOM 912 N N . LEU A 1 109 ? -6.855 2.579 9.587 1.00 94.44 109 LEU A N 1
ATOM 913 C CA . LEU A 1 109 ? -7.934 2.644 10.575 1.00 94.44 109 LEU A CA 1
ATOM 914 C C . LEU A 1 109 ? -7.566 1.926 11.877 1.00 94.44 109 LEU A C 1
ATOM 916 O O . LEU A 1 109 ? -7.890 2.413 12.957 1.00 94.44 109 LEU A O 1
ATOM 920 N N . THR A 1 110 ? -6.866 0.793 11.806 1.00 96.19 110 THR A N 1
ATOM 921 C CA . THR A 1 110 ? -6.381 0.082 12.995 1.00 96.19 110 THR A CA 1
ATOM 922 C C . THR A 1 110 ? -5.419 0.950 13.801 1.00 96.19 110 THR A C 1
ATOM 924 O O . THR A 1 110 ? -5.637 1.131 14.996 1.00 96.19 110 THR A O 1
ATOM 927 N N . LYS A 1 111 ? -4.424 1.565 13.150 1.00 95.50 111 LYS A N 1
ATOM 928 C CA . LYS A 1 111 ? -3.472 2.469 13.821 1.00 95.50 111 LYS A CA 1
ATOM 929 C C . LYS A 1 111 ? -4.149 3.698 14.423 1.00 95.50 111 LYS A C 1
ATOM 931 O O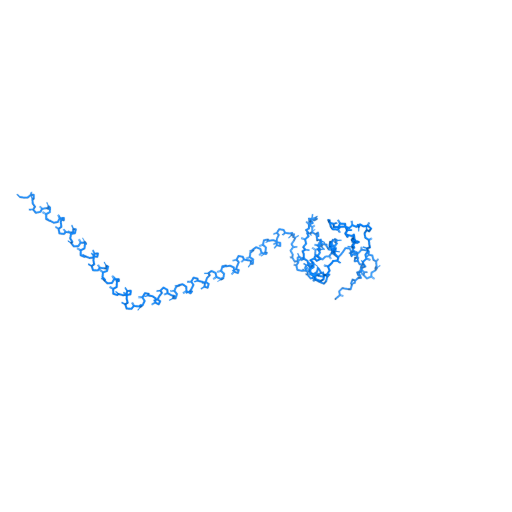 . LYS A 1 111 ? -3.776 4.152 15.500 1.00 95.50 111 LYS A O 1
ATOM 936 N N . GLU A 1 112 ? -5.136 4.256 13.727 1.00 95.50 112 GLU A N 1
ATOM 937 C CA . GLU A 1 112 ? -5.904 5.391 14.242 1.00 95.50 112 GLU A CA 1
ATOM 938 C C . GLU A 1 112 ? -6.726 5.001 15.477 1.00 95.50 112 GLU A C 1
ATOM 940 O O . GLU A 1 112 ? -6.723 5.728 16.467 1.00 95.50 112 GLU A O 1
ATOM 945 N N . ASN A 1 113 ? -7.356 3.824 15.468 1.00 95.06 113 ASN A N 1
ATOM 946 C CA . ASN A 1 113 ? -8.078 3.304 16.629 1.00 95.06 113 ASN A CA 1
ATOM 947 C C . ASN A 1 113 ? -7.161 3.035 17.828 1.00 95.06 113 ASN A C 1
ATOM 949 O O . ASN A 1 113 ? -7.541 3.337 18.956 1.00 95.06 113 ASN A O 1
ATOM 953 N N . GLU A 1 114 ? -5.967 2.485 17.606 1.00 95.81 114 GLU A N 1
ATOM 954 C CA . GLU A 1 114 ? -4.966 2.291 18.664 1.00 95.81 114 GLU A CA 1
ATOM 955 C C . GLU A 1 114 ? -4.604 3.628 19.318 1.00 95.81 114 GLU A C 1
ATOM 957 O O . GLU A 1 114 ? -4.719 3.770 20.535 1.00 95.81 114 GLU A O 1
ATOM 962 N N . ARG A 1 115 ? -4.303 4.647 18.506 1.00 95.62 115 ARG A N 1
ATOM 963 C CA . ARG A 1 115 ? -4.009 5.999 18.993 1.00 95.62 115 ARG A CA 1
ATOM 964 C C . ARG A 1 115 ? -5.180 6.624 19.759 1.00 95.62 115 ARG A C 1
ATOM 966 O O . ARG A 1 115 ? -4.980 7.206 20.819 1.00 95.62 115 ARG A O 1
ATOM 973 N N . LEU A 1 116 ? -6.407 6.502 19.250 1.00 94.44 116 LEU A N 1
ATOM 974 C CA . LEU A 1 116 ? -7.596 7.020 19.937 1.00 94.44 116 LEU A CA 1
ATOM 975 C C . LEU A 1 116 ? -7.853 6.306 21.270 1.00 94.44 116 LEU A C 1
ATOM 977 O O . LEU A 1 116 ? -8.355 6.923 22.210 1.00 94.44 116 LEU A O 1
ATOM 981 N N . ASN A 1 117 ? -7.524 5.018 21.372 1.00 94.88 117 ASN A N 1
ATOM 982 C CA . ASN A 1 117 ? -7.612 4.286 22.632 1.00 94.88 117 ASN A CA 1
ATOM 983 C C . ASN A 1 117 ? -6.575 4.782 23.646 1.00 94.88 117 ASN A C 1
ATOM 985 O O . ASN A 1 117 ? -6.926 4.967 24.810 1.00 94.88 117 ASN A O 1
ATOM 989 N N . GLU A 1 118 ? -5.343 5.052 23.212 1.00 94.81 118 GLU A N 1
ATOM 990 C CA . GLU A 1 118 ? -4.304 5.653 24.060 1.00 94.81 118 GLU A CA 1
ATOM 991 C C . GLU A 1 118 ? -4.723 7.042 24.571 1.00 94.81 118 GLU A C 1
ATOM 993 O O . GLU A 1 118 ? -4.690 7.290 25.779 1.00 94.81 118 GLU A O 1
ATOM 998 N N . ASP A 1 119 ? -5.213 7.911 23.679 1.00 93.75 119 ASP A N 1
ATOM 999 C CA . ASP A 1 119 ? -5.699 9.253 24.033 1.00 93.75 119 ASP A CA 1
ATOM 1000 C C . ASP A 1 119 ? -6.877 9.183 25.026 1.00 93.75 119 ASP A C 1
ATOM 1002 O O . ASP A 1 119 ? -6.955 9.951 25.992 1.00 93.75 119 ASP A O 1
ATOM 1006 N N . ASN A 1 120 ? -7.802 8.238 24.823 1.00 93.94 120 ASN A N 1
ATOM 1007 C CA . ASN A 1 120 ? -8.933 8.024 25.727 1.00 93.94 120 ASN A CA 1
ATOM 1008 C C . ASN A 1 120 ? -8.492 7.548 27.115 1.00 93.94 120 ASN A C 1
ATOM 1010 O O . ASN A 1 120 ? -9.057 7.995 28.117 1.00 93.94 120 ASN A O 1
ATOM 1014 N N . GLU A 1 121 ? -7.501 6.662 27.198 1.00 94.81 121 GLU A N 1
ATOM 1015 C CA . GLU A 1 121 ? -6.985 6.166 28.475 1.00 94.81 121 GLU A CA 1
ATOM 1016 C C . GLU A 1 121 ? -6.229 7.263 29.243 1.00 94.81 121 GLU A C 1
ATOM 1018 O O . GLU A 1 121 ? -6.396 7.426 30.459 1.00 94.81 121 GLU A O 1
ATOM 1023 N N . GLU A 1 122 ? -5.478 8.107 28.531 1.00 95.25 122 GLU A N 1
ATOM 1024 C CA . GLU A 1 122 ? -4.846 9.287 29.119 1.00 95.25 122 GLU A CA 1
ATOM 1025 C C . GLU A 1 122 ? -5.898 10.270 29.663 1.00 95.25 122 GLU A C 1
ATOM 1027 O O . GLU A 1 122 ? -5.782 10.764 30.793 1.00 95.25 122 GLU A O 1
ATOM 1032 N N . LEU A 1 123 ? -6.959 10.540 28.895 1.00 93.75 123 LEU A N 1
ATOM 1033 C CA . LEU A 1 123 ? -8.061 11.396 29.333 1.00 93.75 123 LEU A CA 1
ATOM 1034 C C . LEU A 1 123 ? -8.778 10.826 30.557 1.00 93.75 123 LEU A C 1
ATOM 1036 O O . LEU A 1 123 ? -9.047 11.580 31.495 1.00 93.75 123 LEU A O 1
ATOM 1040 N N . ARG A 1 124 ? -9.047 9.516 30.591 1.00 92.75 124 ARG A N 1
ATOM 1041 C CA . ARG A 1 124 ? -9.625 8.843 31.766 1.00 92.75 124 ARG A CA 1
ATOM 1042 C C . ARG A 1 124 ? -8.763 9.061 33.001 1.00 92.75 124 ARG A C 1
ATOM 1044 O O . ARG A 1 124 ? -9.272 9.533 34.016 1.00 92.75 124 ARG A O 1
ATOM 1051 N N . THR A 1 125 ? -7.457 8.847 32.879 1.00 94.00 125 THR A N 1
ATOM 1052 C CA . THR A 1 125 ? -6.496 9.054 33.970 1.00 94.00 125 THR A CA 1
ATOM 1053 C C . THR A 1 125 ? -6.497 10.508 34.460 1.00 94.00 125 THR A C 1
ATOM 1055 O O . THR A 1 125 ? -6.542 10.773 35.665 1.00 94.00 125 THR A O 1
ATOM 1058 N N . LYS A 1 126 ? -6.507 11.485 33.541 1.00 93.12 126 LYS A N 1
ATOM 1059 C CA . LYS A 1 126 ? -6.582 12.919 33.880 1.00 93.12 126 LYS A CA 1
ATOM 1060 C C . LYS A 1 126 ? -7.893 13.281 34.576 1.00 93.12 126 LYS A C 1
ATOM 1062 O O . LYS A 1 126 ? -7.878 14.050 35.541 1.00 93.12 126 LYS A O 1
ATOM 1067 N N . VAL A 1 127 ? -9.019 12.733 34.117 1.00 91.56 127 VAL A N 1
ATOM 1068 C CA . VAL A 1 127 ? -10.329 12.933 34.748 1.00 91.56 127 VAL A CA 1
ATOM 1069 C C . VAL A 1 127 ? -10.328 12.340 36.153 1.00 91.56 127 VAL A C 1
ATOM 1071 O O . VAL A 1 127 ? -10.686 13.042 37.093 1.00 91.56 127 VAL A O 1
ATOM 1074 N N . GLU A 1 128 ? -9.870 11.105 36.342 1.00 90.94 128 GLU A N 1
ATOM 1075 C CA . GLU A 1 128 ? -9.777 10.483 37.668 1.00 90.94 128 GLU A CA 1
ATOM 1076 C C . GLU A 1 128 ? -8.886 11.283 38.626 1.00 90.94 128 GLU A C 1
ATOM 1078 O O . GLU A 1 128 ? -9.263 11.532 39.777 1.00 90.94 128 GLU A O 1
ATOM 1083 N N . ALA A 1 129 ? -7.733 11.759 38.149 1.00 90.69 129 ALA A N 1
ATOM 1084 C CA . ALA A 1 129 ? -6.855 12.632 38.919 1.00 90.69 129 ALA A CA 1
ATOM 1085 C C . ALA A 1 129 ? -7.565 13.935 39.324 1.00 90.69 129 ALA A C 1
ATOM 1087 O O . ALA A 1 129 ? -7.516 14.333 40.492 1.00 90.69 129 ALA A O 1
ATOM 1088 N N . PHE A 1 130 ? -8.285 14.570 38.393 1.00 90.94 130 PHE A N 1
ATOM 1089 C CA . PHE A 1 130 ? -9.068 15.778 38.655 1.00 90.94 130 PHE A CA 1
ATOM 1090 C C . PHE A 1 130 ? -10.191 15.539 39.677 1.00 90.94 130 PHE A C 1
ATOM 1092 O O . PHE A 1 130 ? -10.310 16.294 40.647 1.00 90.94 130 PHE A O 1
ATOM 1099 N N . MET A 1 131 ? -10.969 14.467 39.517 1.00 85.25 131 MET A N 1
ATOM 1100 C CA . MET A 1 131 ? -12.042 14.063 40.436 1.00 85.25 131 MET A CA 1
ATOM 1101 C C . MET A 1 131 ? -11.512 13.820 41.857 1.00 85.25 131 MET A C 1
ATOM 1103 O O . MET A 1 131 ? -12.189 14.090 42.854 1.00 85.25 131 MET A O 1
ATOM 1107 N N . ASN A 1 132 ? -10.267 13.352 41.967 1.00 87.38 132 ASN A N 1
ATOM 1108 C CA . ASN A 1 132 ? -9.608 13.109 43.242 1.00 87.38 132 ASN A CA 1
ATOM 1109 C C . ASN A 1 132 ? -9.072 14.367 43.937 1.00 87.38 132 ASN A C 1
ATOM 1111 O O . ASN A 1 132 ? -8.748 14.305 45.131 1.00 87.38 132 ASN A O 1
ATOM 1115 N N . THR A 1 133 ? -9.049 15.518 43.261 1.00 90.56 133 THR A N 1
ATOM 1116 C CA . THR A 1 133 ? -8.618 16.783 43.867 1.00 90.56 133 THR A CA 1
ATOM 1117 C C . THR A 1 133 ? -9.562 17.245 44.985 1.00 90.56 133 THR A C 1
ATOM 1119 O O . THR A 1 133 ? -10.785 17.084 44.939 1.00 90.56 133 THR A O 1
ATOM 1122 N N . ARG A 1 134 ? -8.997 17.900 46.013 1.00 82.94 134 ARG A N 1
ATOM 1123 C CA . ARG A 1 134 ? -9.782 18.503 47.111 1.00 82.94 134 ARG A CA 1
ATOM 1124 C C . ARG A 1 134 ? -10.794 19.535 46.609 1.00 82.94 134 ARG A C 1
ATOM 1126 O O . ARG A 1 134 ? -11.866 19.659 47.198 1.00 82.94 134 ARG A O 1
ATOM 1133 N N . LEU A 1 135 ? -10.446 20.279 45.558 1.00 86.06 135 LEU A N 1
ATOM 1134 C CA . LEU A 1 135 ? -11.309 21.298 44.966 1.00 86.06 135 LEU A CA 1
ATOM 1135 C C . LEU A 1 135 ? -12.580 20.661 44.392 1.00 86.06 135 LEU A C 1
ATOM 1137 O O . LEU A 1 135 ? -13.680 21.061 44.774 1.00 86.06 135 LEU A O 1
ATOM 1141 N N . TYR A 1 136 ? -12.425 19.624 43.561 1.00 85.12 136 TYR A N 1
ATOM 1142 C CA . TYR A 1 136 ? -13.553 18.915 42.966 1.00 85.12 136 TYR A CA 1
ATOM 1143 C C . TYR A 1 136 ? -14.466 18.296 44.032 1.00 85.12 136 TYR A C 1
ATOM 1145 O O . TYR A 1 136 ? -15.675 18.524 44.019 1.00 85.12 136 TYR A O 1
ATOM 1153 N N . LYS A 1 137 ? -13.897 17.601 45.028 1.00 88.12 137 LYS A N 1
ATOM 1154 C CA . LYS A 1 137 ? -14.671 16.989 46.127 1.00 88.12 137 LYS A CA 1
ATOM 1155 C C . LYS A 1 137 ? -15.498 18.017 46.909 1.00 88.12 137 LYS A C 1
ATOM 1157 O O . LYS A 1 137 ? -16.658 17.763 47.227 1.00 88.12 137 LYS A O 1
ATOM 1162 N N . ARG A 1 138 ? -14.939 19.204 47.178 1.00 84.12 138 ARG A N 1
ATOM 1163 C CA . ARG A 1 138 ? -15.664 20.306 47.840 1.00 84.12 138 ARG A CA 1
ATOM 1164 C C . ARG A 1 138 ? -16.777 20.879 46.965 1.00 84.12 138 ARG A C 1
ATOM 1166 O O . ARG A 1 138 ? -17.862 21.155 47.475 1.00 84.12 138 ARG A O 1
ATOM 1173 N N . MET A 1 139 ? -16.522 21.061 45.671 1.00 86.25 139 MET A N 1
ATOM 1174 C CA . MET A 1 139 ? -17.534 21.540 44.725 1.00 86.25 139 MET A CA 1
ATOM 1175 C C . MET A 1 139 ? -18.691 20.547 44.585 1.00 86.25 139 MET A C 1
ATOM 1177 O O . MET A 1 139 ? -19.844 20.956 44.699 1.00 86.25 139 MET A O 1
ATOM 1181 N N . SER A 1 140 ? -18.395 19.256 44.421 1.00 82.50 140 SER A N 1
ATOM 1182 C CA . SER A 1 140 ? -19.398 18.189 44.320 1.00 82.50 140 SER A CA 1
ATOM 1183 C C . SER A 1 140 ? -20.299 18.134 45.562 1.00 82.50 140 SER A C 1
ATOM 1185 O O . SER A 1 140 ? -21.522 18.222 45.447 1.00 82.50 140 SER A O 1
ATOM 1187 N N . ALA A 1 141 ? -19.713 18.157 46.766 1.00 82.50 141 ALA A N 1
ATOM 1188 C CA . ALA A 1 141 ? -20.475 18.201 48.017 1.00 82.50 141 ALA A CA 1
ATOM 1189 C C . ALA A 1 141 ? -21.373 19.451 48.130 1.00 82.50 141 ALA A C 1
ATOM 1191 O O . ALA A 1 141 ? -22.498 19.381 48.628 1.00 82.50 141 ALA A O 1
ATOM 1192 N N . LYS A 1 142 ? -20.904 20.610 47.645 1.00 85.50 142 LYS A N 1
ATOM 1193 C CA . LYS A 1 142 ? -21.696 21.850 47.626 1.00 85.50 142 LYS A CA 1
ATOM 1194 C C . LYS A 1 142 ? -22.901 21.740 46.683 1.00 85.50 142 LYS A C 1
ATOM 1196 O O . LYS A 1 142 ? -23.987 22.189 47.047 1.00 85.50 142 LYS A O 1
ATOM 1201 N N . VAL A 1 143 ? -22.728 21.126 45.511 1.00 82.31 143 VAL A N 1
ATOM 1202 C CA . VAL A 1 143 ? -23.805 20.894 44.533 1.00 82.31 143 VAL A CA 1
ATOM 1203 C C . VAL A 1 143 ? -24.826 19.881 45.056 1.00 82.31 143 VAL A C 1
ATOM 1205 O O . VAL A 1 143 ? -26.027 20.140 44.977 1.00 82.31 143 VAL A O 1
ATOM 1208 N N . GLU A 1 144 ? -24.389 18.772 45.655 1.00 82.75 144 GLU A N 1
ATOM 1209 C CA . GLU A 1 144 ? -25.304 17.804 46.275 1.00 82.75 144 GLU A CA 1
ATOM 1210 C C . GLU A 1 144 ? -26.144 18.432 47.388 1.00 82.75 144 GLU A C 1
ATOM 1212 O O . GLU A 1 144 ? -27.360 18.240 47.436 1.00 82.75 144 GLU A O 1
ATOM 1217 N N . ASN A 1 145 ? -25.515 19.215 48.267 1.00 81.75 145 ASN A N 1
ATOM 1218 C CA . ASN A 1 145 ? -26.219 19.899 49.348 1.00 81.75 145 ASN A CA 1
ATOM 1219 C C . ASN A 1 145 ? -27.228 20.925 48.815 1.00 81.75 145 ASN A C 1
ATOM 1221 O O . ASN A 1 145 ? -28.329 21.041 49.354 1.00 81.75 145 ASN A O 1
ATOM 1225 N N . PHE A 1 146 ? -26.893 21.624 47.729 1.00 80.38 146 PHE A N 1
ATOM 1226 C CA . PHE A 1 146 ? -27.803 22.546 47.050 1.00 80.38 146 PHE A CA 1
ATOM 1227 C C . PHE A 1 146 ? -28.987 21.832 46.375 1.00 80.38 146 PHE A C 1
ATOM 1229 O O . PHE A 1 146 ? -30.120 22.310 46.423 1.00 80.38 146 PHE A O 1
ATOM 1236 N N . ASN A 1 147 ? -28.768 20.660 45.781 1.00 76.44 147 ASN A N 1
ATOM 1237 C CA . ASN A 1 147 ? -29.849 19.875 45.182 1.00 76.44 147 ASN A CA 1
ATOM 1238 C C . ASN A 1 147 ? -30.769 19.262 46.247 1.00 76.44 147 ASN A C 1
ATOM 1240 O O . ASN A 1 147 ? -31.992 19.330 46.113 1.00 76.44 147 ASN A O 1
ATOM 1244 N N . LYS A 1 148 ? -30.206 18.743 47.346 1.00 77.75 148 LYS A N 1
ATOM 1245 C CA . LYS A 1 148 ? -30.976 18.248 48.500 1.00 77.75 148 LYS A CA 1
ATOM 1246 C C . LYS A 1 148 ? -31.811 19.359 49.144 1.00 77.75 148 LYS A C 1
ATOM 1248 O O . LYS A 1 148 ? -32.957 19.118 49.520 1.00 77.75 148 LYS A O 1
ATOM 1253 N N . SER A 1 149 ? -31.283 20.583 49.240 1.00 73.62 149 SER A N 1
ATOM 1254 C CA . SER A 1 149 ? -32.040 21.718 49.783 1.00 73.62 149 SER A CA 1
ATOM 1255 C C . SER A 1 149 ? -33.177 22.167 48.857 1.00 73.62 149 SER A C 1
ATOM 1257 O O . SER A 1 149 ? -34.271 22.438 49.355 1.00 73.62 149 SER A O 1
ATOM 1259 N N . LYS A 1 150 ? -32.975 22.160 47.529 1.00 71.38 150 LYS A N 1
ATOM 1260 C CA . LYS A 1 150 ? -34.031 22.411 46.524 1.00 71.38 150 LYS A CA 1
ATOM 1261 C C . LYS A 1 150 ? -35.146 21.361 46.529 1.00 71.38 150 LYS A C 1
ATOM 1263 O O . LYS A 1 150 ? -36.313 21.704 46.351 1.00 71.38 150 LYS A O 1
ATOM 1268 N N . LEU A 1 151 ? -34.801 20.089 46.730 1.00 63.44 151 LEU A N 1
ATOM 1269 C CA . LEU A 1 151 ? -35.776 19.002 46.875 1.00 63.44 151 LEU A CA 1
ATOM 1270 C C . LEU A 1 151 ? -36.640 19.195 48.126 1.00 63.44 151 LEU A C 1
ATOM 1272 O O . LEU A 1 151 ? -37.865 19.189 48.017 1.00 63.44 151 LEU A O 1
ATOM 1276 N N . LYS A 1 152 ? -36.021 19.507 49.273 1.00 60.81 152 LYS A N 1
ATOM 1277 C CA . LYS A 1 152 ? -36.750 19.820 50.512 1.00 60.81 152 LYS A CA 1
ATOM 1278 C C . LYS A 1 152 ? -37.678 21.027 50.374 1.00 60.81 152 LYS A C 1
ATOM 1280 O O . LYS A 1 152 ? -38.787 20.985 50.887 1.00 60.81 152 LYS A O 1
ATOM 1285 N N . THR A 1 153 ? -37.262 22.083 49.669 1.00 59.69 153 THR A N 1
ATOM 1286 C CA . THR A 1 153 ? -38.117 23.269 49.441 1.00 59.69 153 THR A CA 1
ATOM 1287 C C . THR A 1 153 ? -39.294 22.985 48.506 1.00 59.69 153 THR A C 1
ATOM 1289 O O . THR A 1 153 ? -40.373 23.543 48.693 1.00 59.69 153 THR A O 1
ATOM 1292 N N . LYS A 1 154 ? -39.132 22.095 47.517 1.00 59.50 154 LYS A N 1
ATOM 1293 C CA . LYS A 1 154 ? -40.248 21.630 46.676 1.00 59.50 154 LYS A CA 1
ATOM 1294 C C . LYS A 1 154 ? -41.241 20.760 47.450 1.00 59.50 154 LYS A C 1
ATOM 1296 O O . LYS A 1 154 ? -42.443 20.901 47.239 1.00 59.50 154 LYS A O 1
ATOM 1301 N N . GLU A 1 155 ? -40.761 19.878 48.323 1.00 57.50 155 GLU A N 1
ATOM 1302 C CA . GLU A 1 155 ? -41.617 19.040 49.174 1.00 57.50 155 GLU A CA 1
ATOM 1303 C C . GLU A 1 155 ? -42.383 19.868 50.207 1.00 57.50 155 GLU A C 1
ATOM 1305 O O . GLU A 1 155 ? -43.594 19.690 50.349 1.00 57.50 155 GLU A O 1
ATOM 1310 N N . THR A 1 156 ? -41.730 20.838 50.856 1.00 57.75 156 THR A N 1
ATOM 1311 C CA . THR A 1 156 ? -42.415 21.742 51.787 1.00 57.75 156 THR A CA 1
ATOM 1312 C C . THR A 1 156 ? -43.452 22.604 51.076 1.00 57.75 156 THR A C 1
ATOM 1314 O O . THR A 1 156 ? -44.575 22.664 51.558 1.00 57.75 156 THR A O 1
ATOM 1317 N N . HIS A 1 157 ? -43.167 23.172 49.896 1.00 54.28 157 HIS A N 1
ATOM 1318 C CA . HIS A 1 157 ? -44.180 23.905 49.116 1.00 54.28 157 HIS A CA 1
ATOM 1319 C C . HIS A 1 157 ? -45.363 23.042 48.650 1.00 54.28 157 HIS A C 1
ATOM 1321 O O . HIS A 1 157 ? -46.478 23.555 48.534 1.00 54.28 157 HIS A O 1
ATOM 1327 N N . LYS A 1 158 ? -45.157 21.743 48.396 1.00 52.41 158 LYS A N 1
ATOM 1328 C CA . LYS A 1 158 ? -46.258 20.807 48.115 1.00 52.41 158 LYS A CA 1
ATOM 1329 C C . LYS A 1 158 ? -47.137 20.594 49.349 1.00 52.41 158 LYS A C 1
ATOM 1331 O O . LYS A 1 158 ? -48.354 20.607 49.216 1.00 52.41 158 LYS A O 1
ATOM 1336 N N . LEU A 1 159 ? -46.533 20.452 50.529 1.00 53.09 159 LEU A N 1
ATOM 1337 C CA . LEU A 1 159 ? -47.248 20.265 51.795 1.00 53.09 159 LEU A CA 1
ATOM 1338 C C . LEU A 1 159 ? -48.002 21.531 52.229 1.00 53.09 159 LEU A C 1
ATOM 1340 O O . LEU A 1 159 ? -49.168 21.432 52.591 1.00 53.09 159 LEU A O 1
ATOM 1344 N N . THR A 1 160 ? -47.413 22.728 52.101 1.00 51.41 160 THR A N 1
ATOM 1345 C CA . THR A 1 160 ? -48.087 23.985 52.489 1.00 51.41 160 THR A CA 1
ATOM 1346 C C . THR A 1 160 ? -49.312 24.293 51.621 1.00 51.41 160 THR A C 1
ATOM 1348 O O . THR A 1 160 ? -50.284 24.852 52.118 1.00 51.41 160 THR A O 1
ATOM 1351 N N . LYS A 1 161 ? -49.308 23.902 50.336 1.00 49.19 161 LYS A N 1
ATOM 1352 C CA . LYS A 1 161 ? -50.488 24.040 49.461 1.00 49.19 161 LYS A CA 1
ATOM 1353 C C . LYS A 1 161 ? -51.654 23.133 49.867 1.00 49.19 161 LYS A C 1
ATOM 1355 O O . LYS A 1 161 ? -52.792 23.484 49.586 1.00 49.19 161 LYS A O 1
ATOM 1360 N N . VAL A 1 162 ? -51.382 21.996 50.507 1.00 50.78 162 VAL A N 1
ATOM 1361 C CA . VAL A 1 162 ? -52.421 21.072 50.992 1.00 50.78 162 VAL A CA 1
ATOM 1362 C C . VAL A 1 162 ? -52.978 21.536 52.345 1.00 50.78 162 VAL A C 1
ATOM 1364 O O . VAL A 1 162 ? -54.163 21.370 52.599 1.00 50.78 162 VAL A O 1
ATOM 1367 N N . SER A 1 163 ? -52.165 22.190 53.183 1.00 50.66 163 SER A N 1
ATOM 1368 C CA . SER A 1 163 ? -52.592 22.724 54.489 1.00 50.66 163 SER A CA 1
ATOM 1369 C C . SER A 1 163 ? -53.454 23.995 54.427 1.00 50.66 163 SER A C 1
ATOM 1371 O O . SER A 1 163 ? -54.044 24.357 55.435 1.00 50.66 163 SER A O 1
ATOM 1373 N N . LEU A 1 164 ? -53.499 24.697 53.289 1.00 49.50 164 LEU A N 1
ATOM 1374 C CA . LEU A 1 164 ? -54.234 25.965 53.104 1.00 49.50 164 LEU A CA 1
ATOM 1375 C C . LEU A 1 164 ? -55.640 25.783 52.491 1.00 49.50 164 LEU A C 1
ATOM 1377 O O . LEU A 1 164 ? -56.274 26.765 52.117 1.00 49.50 164 LEU A O 1
ATOM 1381 N N . LEU A 1 165 ? -56.106 24.539 52.351 1.00 46.50 165 LEU A N 1
ATOM 1382 C CA . LEU A 1 165 ? -57.374 24.168 51.706 1.00 46.50 165 LEU A CA 1
ATOM 1383 C C . LEU A 1 165 ? -58.366 23.465 52.658 1.00 46.50 165 LEU A C 1
ATOM 1385 O O . LEU A 1 165 ? -59.295 22.809 52.191 1.00 46.50 165 LEU A O 1
ATOM 1389 N N . ILE A 1 166 ? -58.175 23.612 53.973 1.00 41.4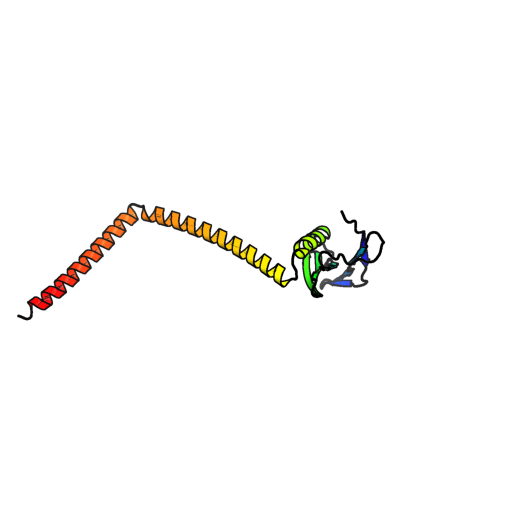4 166 ILE A N 1
ATOM 1390 C CA . ILE A 1 166 ? -59.115 23.204 55.033 1.00 41.44 166 ILE A CA 1
ATOM 1391 C C . ILE A 1 166 ? -59.526 24.465 55.788 1.00 41.44 166 ILE A C 1
ATOM 1393 O O . ILE A 1 166 ? -60.739 24.623 56.036 1.00 41.44 166 ILE A O 1
#

Secondary structure (DSSP, 8-state):
----EEEEEEEEEEEE-TTS-EEEEEEEEEE-TT--B---EETTEEEEEEE-SS---TTSPEEEEEE-TT--EEEEEESSHHHHHHHHHHHTTSSSHHHHHHHHHHHHHHHHHHHHHHHHHHHHHHHHHHHTSHHHHHHHHHHHHHHHHHHHHHHHHHHHHHHT--